Protein AF-A0A523E7K3-F1 (afdb_monomer)

Radius of gyration: 30.85 Å; Cα contacts (8 Å, |Δi|>4): 138; chains: 1; bounding box: 48×28×110 Å

pLDDT: mean 70.81, std 14.45, range [44.44, 91.38]

Solvent-accessible surface area (backbone atoms only — not comparable to full-atom values): 8314 Å² total; per-residue (Å²): 140,82,81,81,84,80,75,75,78,77,81,76,76,78,75,69,51,68,68,57,54,49,52,50,51,51,50,51,53,51,52,52,51,52,52,51,50,51,50,51,52,50,50,47,49,50,52,48,51,53,49,47,52,51,56,52,47,57,52,52,53,59,45,53,76,63,45,42,37,56,66,56,52,49,65,75,24,52,90,66,23,42,80,75,48,74,37,90,45,72,69,47,44,54,52,50,38,77,72,60,30,80,92,46,42,68,65,51,50,57,49,44,76,75,21,78,36,38,37,31,27,44,40,89,62,29,41,36,41,38,26,17,41,98,83,38,31,48,74,52,73,50,74,39,73,115

Sequence (146 aa):
MAHPDFRLPAFEKRESTPTKRVAIALGVAAAVAIAGLGTALYLGKLGYDVRRKKLHDTRLRRILVQTPTVYQVTEGLKEKAPLVAIVESDEDLERVVSTWASEHVEEIIDKAHQWPQLRLYAAGDMIYFIYFDETNTMRDYVYVSS

Nearest PDB structures (foldseek):
  6j9e-assembly1_J  TM=8.341E-01  e=3.089E+00  Xipdecavirus Xp10
  4ygt-assembly1_A  TM=6.612E-01  e=1.547E+00  Bacillus subtilis subsp. subtilis str. 168
  6j9f-assembly1_J  TM=8.191E-01  e=3.503E+00  Xipdecavirus Xp10
  2mc6-assembly1_A  TM=8.198E-01  e=6.167E+00  Xipdecavirus Xp10

Secondary structure (DSSP, 8-state):
-PPP---PPP-------HHHHHHHHHHHHHHHHHHHHHHHHHHHHHHHHHHHHHHHHHHHHHHHTT--BHHHHHHHHTTTS-EEEEE-SHHHHHHHHHHH-TT-HHHHHHHHHH-SEEEEEEETTEEEEEEE-TTSBEEEEEEEE-

Structure (mmCIF, N/CA/C/O backbone):
data_AF-A0A523E7K3-F1
#
_entry.id   AF-A0A523E7K3-F1
#
loop_
_atom_site.group_PDB
_atom_site.id
_atom_site.type_symbol
_atom_site.label_atom_id
_atom_site.label_alt_id
_atom_site.label_comp_id
_atom_site.label_asym_id
_atom_site.label_entity_id
_atom_site.label_seq_id
_atom_site.pdbx_PDB_ins_code
_atom_site.Cartn_x
_atom_site.Cartn_y
_atom_site.Cartn_z
_atom_site.occupancy
_atom_site.B_iso_or_equiv
_atom_site.auth_seq_id
_atom_site.auth_comp_id
_atom_site.auth_asym_id
_atom_site.auth_atom_id
_atom_site.pdbx_PDB_model_num
ATOM 1 N N . MET A 1 1 ? 6.651 -16.556 -92.025 1.00 44.62 1 MET A N 1
ATOM 2 C CA . MET A 1 1 ? 6.552 -17.016 -90.623 1.00 44.62 1 MET A CA 1
ATOM 3 C C . MET A 1 1 ? 7.794 -16.528 -89.898 1.00 44.62 1 MET A C 1
ATOM 5 O O . MET A 1 1 ? 8.867 -17.044 -90.164 1.00 44.62 1 MET A O 1
ATOM 9 N N . ALA A 1 2 ? 7.671 -15.464 -89.104 1.00 47.09 2 ALA A N 1
ATOM 10 C CA . ALA A 1 2 ? 8.772 -14.893 -88.330 1.00 47.09 2 ALA A CA 1
ATOM 11 C C . ALA A 1 2 ? 8.672 -15.409 -86.888 1.00 47.09 2 ALA A C 1
ATOM 13 O O . ALA A 1 2 ? 7.630 -15.244 -86.256 1.00 47.09 2 ALA A O 1
ATOM 14 N N . HIS A 1 3 ? 9.723 -16.066 -86.396 1.00 50.94 3 HIS A N 1
ATOM 15 C CA . HIS A 1 3 ? 9.851 -16.434 -84.987 1.00 50.94 3 HIS A CA 1
ATOM 16 C C . HIS A 1 3 ? 10.281 -15.196 -84.184 1.00 50.94 3 HIS A C 1
ATOM 18 O O . HIS A 1 3 ? 11.256 -14.554 -84.572 1.00 50.94 3 HIS A O 1
ATOM 24 N N . PRO A 1 4 ? 9.594 -14.833 -83.087 1.00 59.94 4 PRO A N 1
ATOM 25 C CA . PRO A 1 4 ? 10.088 -13.803 -82.187 1.00 59.94 4 PRO A CA 1
ATOM 26 C C . PRO A 1 4 ? 11.210 -14.382 -81.314 1.00 59.94 4 PRO A C 1
ATOM 28 O O . PRO A 1 4 ? 10.982 -15.302 -80.526 1.00 59.94 4 PRO A O 1
ATOM 31 N N . ASP A 1 5 ? 12.416 -13.831 -81.455 1.00 60.38 5 ASP A N 1
ATOM 32 C CA . ASP A 1 5 ? 13.550 -14.075 -80.562 1.00 60.38 5 ASP A CA 1
ATOM 33 C C . ASP A 1 5 ? 13.206 -13.590 -79.148 1.00 60.38 5 ASP A C 1
ATOM 35 O O . ASP A 1 5 ? 13.306 -12.406 -78.815 1.00 60.38 5 ASP A O 1
ATOM 39 N N . PHE A 1 6 ? 12.783 -14.519 -78.294 1.00 59.00 6 PHE A N 1
ATOM 40 C CA . PHE A 1 6 ? 12.534 -14.253 -76.883 1.00 59.00 6 PHE A CA 1
ATOM 41 C C . PHE A 1 6 ? 13.868 -14.246 -76.129 1.00 59.00 6 PHE A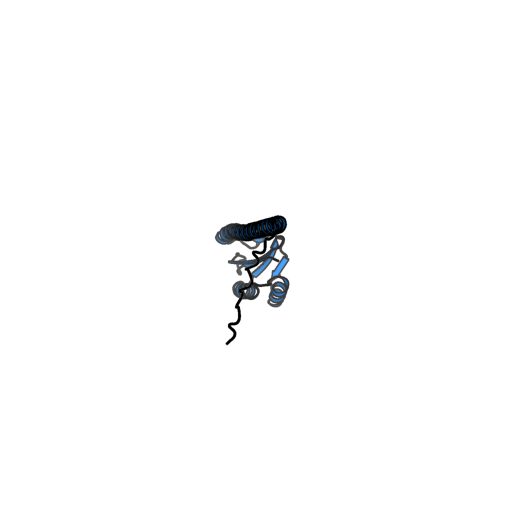 C 1
ATOM 43 O O . PHE A 1 6 ? 14.304 -15.242 -75.551 1.00 59.00 6 PHE A O 1
ATOM 50 N N . ARG A 1 7 ? 14.562 -13.107 -76.172 1.00 59.31 7 ARG A N 1
ATOM 51 C CA . ARG A 1 7 ? 15.798 -12.886 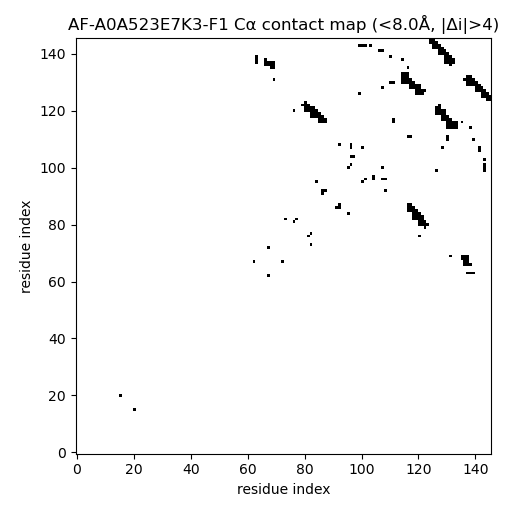-75.419 1.00 59.31 7 ARG A CA 1
ATOM 52 C C . ARG A 1 7 ? 15.433 -12.572 -73.967 1.00 59.31 7 ARG A C 1
ATOM 54 O O . ARG A 1 7 ? 14.989 -11.468 -73.661 1.00 59.31 7 ARG A O 1
ATOM 61 N N . LEU A 1 8 ? 15.590 -13.551 -73.076 1.00 59.59 8 LEU A N 1
ATOM 62 C CA . LEU A 1 8 ? 15.441 -13.329 -71.636 1.00 59.59 8 LEU A CA 1
ATOM 63 C C . LEU A 1 8 ? 16.403 -12.209 -71.194 1.00 59.59 8 LEU A C 1
ATOM 65 O O . LEU A 1 8 ? 17.575 -12.245 -71.585 1.00 59.59 8 LEU A O 1
ATOM 69 N N . PRO A 1 9 ? 15.956 -11.222 -70.395 1.00 55.19 9 PRO A N 1
ATOM 70 C CA . PRO A 1 9 ? 16.873 -10.255 -69.816 1.00 55.19 9 PRO A CA 1
ATOM 71 C C . PRO A 1 9 ? 17.873 -11.013 -68.943 1.00 55.19 9 PRO A C 1
ATOM 73 O O . PRO A 1 9 ? 17.491 -11.818 -68.091 1.00 55.19 9 PRO A O 1
ATOM 76 N N . ALA A 1 10 ? 19.162 -10.781 -69.188 1.00 56.28 10 ALA A N 1
ATOM 77 C CA . ALA A 1 10 ? 20.220 -11.274 -68.325 1.00 56.28 10 ALA A CA 1
ATOM 78 C C . ALA A 1 10 ? 19.897 -10.824 -66.897 1.00 56.28 10 ALA A C 1
ATOM 80 O O . ALA A 1 10 ? 19.704 -9.631 -66.659 1.00 56.28 10 ALA A O 1
ATOM 81 N N . PHE A 1 11 ? 19.786 -11.773 -65.967 1.00 49.72 11 PHE A N 1
ATOM 82 C CA . PHE A 1 11 ? 19.648 -11.456 -64.553 1.00 49.72 11 PHE A CA 1
ATOM 83 C C . PHE A 1 11 ? 20.879 -10.652 -64.146 1.00 49.72 11 PHE A C 1
ATOM 85 O O . PHE A 1 11 ? 21.962 -1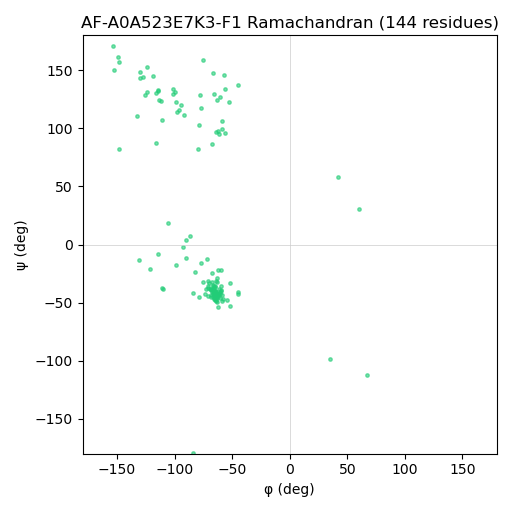1.201 -63.940 1.00 49.72 11 PHE A O 1
ATOM 92 N N . GLU A 1 12 ? 20.709 -9.335 -64.086 1.00 52.41 12 GLU A N 1
ATOM 93 C CA . GLU A 1 12 ? 21.708 -8.400 -63.614 1.00 52.41 12 GLU A CA 1
ATOM 94 C C . GLU A 1 12 ? 21.936 -8.735 -62.143 1.00 52.41 12 GLU A C 1
ATOM 96 O O . GLU A 1 12 ? 21.148 -8.398 -61.253 1.00 52.41 12 GLU A O 1
ATOM 101 N N . LYS A 1 13 ? 22.981 -9.525 -61.897 1.00 52.88 13 LYS A N 1
ATOM 102 C CA . LYS A 1 13 ? 23.437 -9.873 -60.561 1.00 52.88 13 LYS A CA 1
ATOM 103 C C . LYS A 1 13 ? 23.825 -8.548 -59.923 1.00 52.88 13 LYS A C 1
ATOM 105 O O . LYS A 1 13 ? 24.917 -8.058 -60.172 1.00 52.88 13 LYS A O 1
ATOM 110 N N . ARG A 1 14 ? 22.905 -7.930 -59.169 1.00 54.53 14 ARG A N 1
ATOM 111 C CA . ARG A 1 14 ? 23.159 -6.682 -58.440 1.00 54.53 14 ARG A CA 1
ATOM 112 C C . ARG A 1 14 ? 24.354 -6.929 -57.532 1.00 54.53 14 ARG A C 1
ATOM 114 O O . ARG A 1 14 ? 24.216 -7.477 -56.436 1.00 54.53 14 ARG A O 1
ATOM 121 N N . GLU A 1 15 ? 25.533 -6.546 -58.003 1.00 51.97 15 GLU A N 1
ATOM 122 C CA . GLU A 1 15 ? 26.746 -6.488 -57.214 1.00 51.97 15 GLU A CA 1
ATOM 123 C C . GLU A 1 15 ? 26.531 -5.379 -56.194 1.00 51.97 15 GLU A C 1
ATOM 125 O O . GLU A 1 15 ? 26.805 -4.202 -56.407 1.00 51.97 15 GLU A O 1
ATOM 130 N N . SER A 1 16 ? 25.914 -5.744 -55.074 1.00 54.59 16 SER A N 1
ATOM 131 C CA . SER A 1 16 ? 25.848 -4.880 -53.911 1.00 54.59 16 SER A CA 1
ATOM 132 C C . SER A 1 16 ? 27.292 -4.599 -53.511 1.00 54.59 16 SER A C 1
ATOM 134 O O . SER A 1 16 ? 27.979 -5.496 -53.013 1.00 54.59 16 SER A O 1
ATOM 136 N N . THR A 1 17 ? 27.738 -3.377 -53.785 1.00 56.75 17 THR A N 1
ATOM 137 C CA . THR A 1 17 ? 29.068 -2.866 -53.467 1.00 56.75 17 THR A CA 1
ATOM 138 C C . THR A 1 17 ? 29.441 -3.263 -52.035 1.00 56.75 17 THR A C 1
ATOM 140 O O . THR A 1 17 ? 28.578 -3.182 -51.152 1.00 56.75 17 THR A O 1
ATOM 143 N N . PRO A 1 18 ? 30.684 -3.711 -51.771 1.00 60.66 18 PRO A N 1
ATOM 144 C CA . PRO A 1 18 ? 31.088 -4.263 -50.474 1.00 60.66 18 PRO A CA 1
ATOM 145 C C . PRO A 1 18 ? 30.731 -3.333 -49.305 1.00 60.66 18 PRO A C 1
ATOM 147 O O . PRO A 1 18 ? 30.275 -3.797 -48.265 1.00 60.66 18 PRO A O 1
ATOM 150 N N . THR A 1 19 ? 30.778 -2.017 -49.521 1.00 64.69 19 THR A N 1
ATOM 151 C CA . THR A 1 19 ? 30.361 -0.979 -48.570 1.00 64.69 19 THR A CA 1
ATOM 152 C C . THR A 1 19 ? 28.888 -1.074 -48.153 1.00 64.69 19 THR A C 1
ATOM 154 O O . THR A 1 19 ? 28.577 -0.898 -46.980 1.00 64.69 19 THR A O 1
ATOM 157 N N . LYS A 1 20 ? 27.969 -1.408 -49.073 1.00 60.78 20 LYS A N 1
ATOM 158 C CA . LYS A 1 20 ? 26.539 -1.600 -48.762 1.00 60.78 20 LYS A CA 1
ATOM 159 C C . LYS A 1 20 ? 26.317 -2.857 -47.924 1.00 60.78 20 LYS A C 1
ATOM 161 O O . LYS A 1 20 ? 25.507 -2.837 -47.006 1.00 60.78 20 LYS A O 1
ATOM 166 N N . ARG A 1 21 ? 27.058 -3.936 -48.202 1.00 65.06 21 ARG A N 1
ATOM 167 C CA . ARG A 1 21 ? 26.999 -5.173 -47.403 1.00 65.06 21 ARG A CA 1
ATOM 168 C C . ARG A 1 21 ? 27.552 -4.965 -45.996 1.00 65.06 21 ARG A C 1
ATOM 170 O O . ARG A 1 21 ? 26.945 -5.434 -45.042 1.00 65.06 21 ARG A O 1
ATOM 177 N N . VAL A 1 22 ? 28.649 -4.220 -45.869 1.00 68.38 22 VAL A N 1
ATOM 178 C CA . VAL A 1 22 ? 29.231 -3.845 -44.572 1.00 68.38 22 VAL A CA 1
ATOM 179 C C . VAL A 1 22 ? 2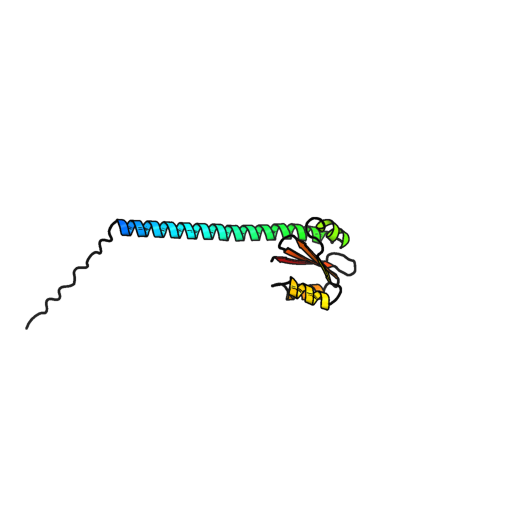8.285 -2.932 -43.790 1.00 68.38 22 VAL A C 1
ATOM 181 O O . VAL A 1 22 ? 28.070 -3.164 -42.606 1.00 68.38 22 VAL A O 1
ATOM 184 N N . ALA A 1 23 ? 27.647 -1.955 -44.442 1.00 66.19 23 ALA A N 1
ATOM 185 C CA . ALA A 1 23 ? 26.663 -1.086 -43.796 1.00 66.19 23 ALA A CA 1
ATOM 186 C C . ALA A 1 23 ? 25.429 -1.860 -43.300 1.00 66.19 23 ALA A C 1
ATOM 188 O O . ALA A 1 23 ? 24.967 -1.627 -42.186 1.00 66.19 23 ALA A O 1
ATOM 189 N N . ILE A 1 24 ? 24.929 -2.820 -44.086 1.00 69.56 24 ILE A N 1
ATOM 190 C CA . ILE A 1 24 ? 23.827 -3.701 -43.669 1.00 69.56 24 ILE A CA 1
ATOM 191 C C . ILE A 1 24 ? 24.267 -4.591 -42.500 1.00 69.56 24 ILE A C 1
ATOM 193 O O . ILE A 1 24 ? 23.541 -4.699 -41.518 1.00 69.56 24 ILE A O 1
ATOM 197 N N . ALA A 1 25 ? 25.461 -5.187 -42.562 1.00 66.94 25 ALA A N 1
ATOM 198 C CA . ALA A 1 25 ? 25.979 -6.034 -41.489 1.00 66.94 25 ALA A CA 1
ATOM 199 C C . ALA A 1 25 ? 26.160 -5.261 -40.170 1.00 66.94 25 ALA A C 1
ATOM 201 O O . ALA A 1 25 ? 25.758 -5.748 -39.116 1.00 66.94 25 ALA A O 1
ATOM 202 N N . LEU A 1 26 ? 26.695 -4.037 -40.226 1.00 65.00 26 LEU A N 1
ATOM 203 C CA . LEU A 1 26 ? 26.823 -3.153 -39.063 1.00 65.00 26 LEU A CA 1
ATOM 204 C C . LEU A 1 26 ? 25.458 -2.710 -38.524 1.00 65.00 26 LEU A C 1
ATOM 206 O O . LEU A 1 26 ? 25.259 -2.699 -37.312 1.00 65.00 26 LEU A O 1
ATOM 210 N N . GLY A 1 27 ? 24.504 -2.399 -39.407 1.00 64.00 27 GLY A N 1
ATOM 211 C CA . GLY A 1 27 ? 23.139 -2.048 -39.014 1.00 64.00 27 GLY A CA 1
ATOM 212 C C . GLY A 1 27 ? 22.420 -3.195 -38.299 1.00 64.00 27 GLY A C 1
ATOM 213 O O . GLY A 1 27 ? 21.809 -2.985 -37.254 1.00 64.00 27 GLY A O 1
ATOM 214 N N . VAL A 1 28 ? 22.548 -4.422 -38.812 1.00 69.06 28 VAL A N 1
ATOM 215 C CA . VAL A 1 28 ? 21.982 -5.624 -38.180 1.00 69.06 28 VAL A CA 1
ATOM 216 C C . VAL A 1 28 ? 22.662 -5.907 -36.840 1.00 69.06 28 VAL A C 1
ATOM 218 O O . VAL A 1 28 ? 21.972 -6.163 -35.856 1.00 69.06 28 VAL A O 1
ATOM 221 N N . ALA A 1 29 ? 23.991 -5.803 -36.761 1.00 62.69 29 ALA A N 1
ATOM 222 C CA . ALA A 1 29 ? 24.722 -5.996 -35.509 1.00 62.69 29 ALA A CA 1
ATOM 223 C C . ALA A 1 29 ? 24.303 -4.980 -34.430 1.00 62.69 29 ALA A C 1
ATOM 225 O O . ALA A 1 29 ? 24.067 -5.362 -33.284 1.00 62.69 29 ALA A O 1
ATOM 226 N N . ALA A 1 30 ? 24.138 -3.707 -34.801 1.00 54.31 30 ALA A N 1
ATOM 227 C CA . ALA A 1 30 ? 23.655 -2.670 -33.893 1.00 54.31 30 ALA A CA 1
ATOM 228 C C . ALA A 1 30 ? 22.212 -2.936 -33.430 1.00 54.31 30 ALA A C 1
ATOM 230 O O . ALA A 1 30 ? 21.922 -2.827 -32.240 1.00 54.31 30 ALA A O 1
ATOM 231 N N . ALA A 1 31 ? 21.321 -3.348 -34.336 1.00 60.16 31 ALA A N 1
ATOM 232 C CA . ALA A 1 31 ? 19.937 -3.676 -33.996 1.00 60.16 31 ALA A CA 1
ATOM 233 C C . ALA A 1 31 ? 19.842 -4.862 -33.020 1.00 60.16 31 ALA A C 1
ATOM 235 O O . ALA A 1 31 ? 19.095 -4.800 -32.044 1.00 60.16 31 ALA A O 1
ATOM 236 N N . VAL A 1 32 ? 20.638 -5.915 -33.236 1.00 68.25 32 VAL A N 1
ATOM 237 C CA . VAL A 1 32 ? 20.700 -7.081 -32.339 1.00 68.25 32 VAL A CA 1
ATOM 238 C C . VAL A 1 32 ? 21.266 -6.696 -30.971 1.00 68.25 32 VAL A C 1
ATOM 240 O O . VAL A 1 32 ? 20.735 -7.133 -29.952 1.00 68.25 32 VAL A O 1
ATOM 243 N N . ALA A 1 33 ? 22.293 -5.843 -30.923 1.00 60.72 33 ALA A N 1
ATOM 244 C CA . ALA A 1 33 ? 22.859 -5.361 -29.664 1.00 60.72 33 ALA A CA 1
ATOM 245 C C . ALA A 1 33 ? 21.852 -4.522 -28.859 1.00 60.72 33 ALA A C 1
ATOM 247 O O . ALA A 1 33 ? 21.700 -4.733 -27.656 1.00 60.72 33 ALA A O 1
ATOM 248 N N . ILE A 1 34 ? 21.122 -3.616 -29.518 1.00 54.16 34 ILE A N 1
ATOM 249 C CA . ILE A 1 34 ? 20.091 -2.784 -28.880 1.00 54.16 34 ILE A CA 1
ATOM 250 C C . ILE A 1 34 ? 18.929 -3.652 -28.379 1.00 54.16 34 ILE A C 1
ATOM 252 O O . ILE A 1 34 ? 18.494 -3.490 -27.239 1.00 54.16 34 ILE A O 1
ATOM 256 N N . ALA A 1 35 ? 18.458 -4.607 -29.186 1.00 59.12 35 ALA A N 1
ATOM 257 C CA . ALA A 1 35 ? 17.389 -5.523 -28.793 1.00 59.12 35 ALA A CA 1
ATOM 258 C C . ALA A 1 35 ? 17.809 -6.439 -27.631 1.00 59.12 35 ALA A C 1
ATOM 260 O O . ALA A 1 35 ? 17.046 -6.634 -26.683 1.00 59.12 35 ALA A O 1
ATOM 261 N N . GLY A 1 36 ? 19.038 -6.961 -27.664 1.00 58.53 36 GLY A N 1
ATOM 262 C CA . GLY A 1 36 ? 19.607 -7.766 -26.585 1.00 58.53 36 GLY A CA 1
ATOM 263 C C . GLY A 1 36 ? 19.740 -6.977 -25.283 1.00 58.53 36 GLY A C 1
ATOM 264 O O . GLY A 1 36 ? 19.321 -7.456 -24.230 1.00 58.53 36 GLY A O 1
ATOM 265 N N . LEU A 1 37 ? 20.239 -5.738 -25.354 1.00 52.12 37 LEU A N 1
ATOM 266 C CA . LEU A 1 37 ? 20.348 -4.851 -24.197 1.00 52.12 37 LEU A CA 1
ATOM 267 C C . LEU A 1 37 ? 18.967 -4.484 -23.635 1.00 52.12 37 LEU A C 1
ATOM 269 O O . LEU A 1 37 ? 18.763 -4.570 -22.428 1.00 52.12 37 LEU A O 1
ATOM 273 N N . GLY A 1 38 ? 18.000 -4.148 -24.492 1.00 53.69 38 GLY A N 1
ATOM 274 C CA . GLY A 1 38 ? 16.621 -3.870 -24.081 1.00 53.69 38 GLY A CA 1
ATOM 275 C C . GLY A 1 38 ? 15.962 -5.069 -23.397 1.00 53.69 38 GLY A C 1
ATOM 276 O O . GLY A 1 38 ? 15.322 -4.914 -22.361 1.00 53.69 38 GLY A O 1
ATOM 277 N N . THR A 1 39 ? 16.196 -6.277 -23.912 1.00 56.00 39 THR A N 1
ATOM 278 C CA . THR A 1 39 ? 15.695 -7.522 -23.312 1.00 56.00 39 THR A CA 1
ATOM 279 C C . THR A 1 39 ? 16.356 -7.796 -21.961 1.00 56.00 39 THR A C 1
ATOM 281 O O . THR A 1 39 ? 15.668 -8.144 -21.005 1.00 56.00 39 THR A O 1
ATOM 284 N N . ALA A 1 40 ? 17.670 -7.587 -21.841 1.00 61.72 40 ALA A N 1
ATOM 285 C CA . ALA A 1 40 ? 18.395 -7.736 -20.581 1.00 61.72 40 ALA A CA 1
ATOM 286 C C . ALA A 1 40 ? 17.939 -6.714 -19.525 1.00 61.72 40 ALA A C 1
ATOM 288 O O . ALA A 1 40 ? 17.768 -7.072 -18.362 1.00 61.72 40 ALA A O 1
ATOM 289 N N . LEU A 1 41 ? 17.683 -5.464 -19.924 1.00 55.12 41 LEU A N 1
ATOM 290 C CA . LEU A 1 41 ? 17.142 -4.426 -19.044 1.00 55.12 41 LEU A CA 1
ATOM 291 C C . LEU A 1 41 ? 15.693 -4.722 -18.635 1.00 55.12 41 LEU A C 1
ATOM 293 O O . LEU A 1 41 ? 15.342 -4.544 -17.471 1.00 55.12 41 LEU A O 1
ATOM 297 N N . TYR A 1 42 ? 14.867 -5.230 -1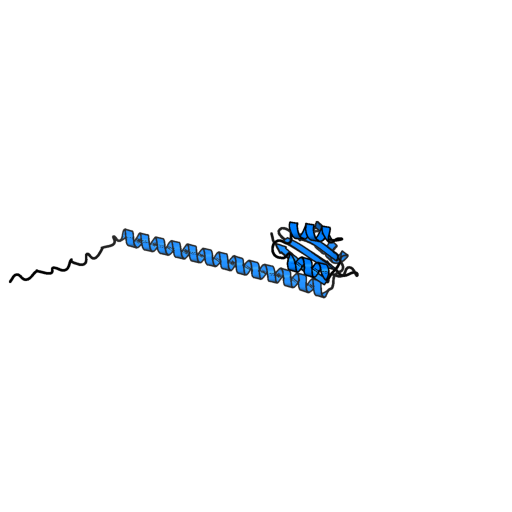9.551 1.00 57.72 42 TYR A N 1
ATOM 298 C CA . TYR A 1 42 ? 13.489 -5.632 -19.266 1.00 57.72 42 TYR A CA 1
ATOM 299 C C . TYR A 1 42 ? 13.424 -6.838 -18.319 1.00 57.72 42 TYR A C 1
ATOM 301 O O . TYR A 1 42 ? 12.700 -6.804 -17.325 1.00 57.72 42 TYR A O 1
ATOM 309 N N . LEU A 1 43 ? 14.238 -7.871 -18.561 1.00 63.47 43 LEU A N 1
ATOM 310 C CA . LEU A 1 43 ? 14.387 -9.025 -17.667 1.00 63.47 43 LEU A CA 1
ATOM 311 C C . LEU A 1 43 ? 14.997 -8.626 -16.319 1.00 63.47 43 LEU A C 1
ATOM 313 O O . LEU A 1 43 ? 14.599 -9.161 -15.287 1.00 63.47 43 LEU A O 1
ATOM 317 N N . GLY A 1 44 ? 15.925 -7.667 -16.312 1.00 54.75 44 GLY A N 1
ATOM 318 C CA . GLY A 1 44 ? 16.484 -7.072 -15.102 1.00 54.75 44 GLY A CA 1
ATOM 319 C C . GLY A 1 44 ? 15.423 -6.342 -14.281 1.00 54.75 44 GLY A C 1
ATOM 320 O O . GLY A 1 44 ? 15.345 -6.565 -13.077 1.00 54.75 44 GLY A O 1
ATOM 321 N N . LYS A 1 45 ? 14.559 -5.548 -14.927 1.00 54.12 45 LYS A N 1
ATOM 322 C CA . LYS A 1 45 ? 13.417 -4.877 -14.291 1.00 54.12 45 LYS A CA 1
ATOM 323 C C . LYS A 1 45 ? 12.416 -5.889 -13.732 1.00 54.12 45 LYS A C 1
ATOM 325 O O . LYS A 1 45 ? 12.096 -5.820 -12.555 1.00 54.12 45 LYS A O 1
ATOM 330 N N . LEU A 1 46 ? 12.011 -6.885 -14.522 1.00 44.44 46 LEU A N 1
ATOM 331 C CA . LEU A 1 46 ? 11.134 -7.975 -14.074 1.00 44.44 46 LEU A CA 1
ATOM 332 C C . LEU A 1 46 ? 11.730 -8.754 -12.896 1.00 44.44 46 LEU A C 1
ATOM 334 O O . LEU A 1 46 ? 11.048 -9.002 -11.908 1.00 44.44 46 LEU A O 1
ATOM 338 N N . GLY A 1 47 ? 13.008 -9.129 -12.969 1.00 50.69 47 GLY A N 1
ATOM 339 C CA . GLY A 1 47 ? 13.697 -9.842 -11.894 1.00 50.69 47 GLY A CA 1
ATOM 340 C C . GLY A 1 47 ? 13.852 -8.991 -10.635 1.00 50.69 47 GLY A C 1
ATOM 341 O O . GLY A 1 47 ? 13.722 -9.498 -9.520 1.00 50.69 47 GLY A O 1
ATOM 342 N N . TYR A 1 48 ? 14.080 -7.692 -10.807 1.00 51.72 48 TYR A N 1
ATOM 343 C CA . TYR A 1 48 ? 14.149 -6.733 -9.720 1.00 51.72 48 TYR A CA 1
ATOM 344 C C . TYR A 1 48 ? 12.775 -6.527 -9.068 1.00 51.72 48 TYR A C 1
ATOM 346 O O . TYR A 1 48 ? 12.696 -6.649 -7.850 1.00 51.72 48 TYR A O 1
ATOM 354 N N . ASP A 1 49 ? 11.696 -6.374 -9.838 1.00 52.47 49 ASP A N 1
ATOM 355 C CA . ASP A 1 49 ? 10.316 -6.253 -9.343 1.00 52.47 49 ASP A CA 1
ATOM 356 C C . ASP A 1 49 ? 9.831 -7.545 -8.667 1.00 52.47 49 ASP A C 1
ATOM 358 O O . ASP A 1 49 ? 9.232 -7.499 -7.593 1.00 52.47 49 ASP A O 1
ATOM 362 N N . VAL A 1 50 ? 10.165 -8.720 -9.215 1.00 54.56 50 VAL A N 1
ATOM 363 C CA . VAL A 1 50 ? 9.867 -10.024 -8.596 1.00 54.56 50 VAL A CA 1
ATOM 364 C C . VAL A 1 50 ? 10.630 -10.197 -7.282 1.00 54.56 50 VAL A C 1
ATOM 366 O O . VAL A 1 50 ? 10.076 -10.702 -6.302 1.00 54.56 50 VAL A O 1
ATOM 369 N N . ARG A 1 51 ? 11.899 -9.772 -7.217 1.00 49.88 51 ARG A N 1
ATOM 370 C CA . ARG A 1 51 ? 12.699 -9.839 -5.986 1.00 49.88 51 ARG A CA 1
ATOM 371 C C . ARG A 1 51 ? 12.223 -8.822 -4.949 1.00 49.88 51 ARG A C 1
ATOM 373 O O . ARG A 1 51 ? 12.184 -9.165 -3.768 1.00 49.88 51 ARG A O 1
ATOM 380 N N . ARG A 1 52 ? 11.822 -7.619 -5.378 1.00 51.66 52 ARG A N 1
ATOM 381 C CA . ARG A 1 52 ? 11.226 -6.576 -4.530 1.00 51.66 52 ARG A CA 1
ATOM 382 C C . ARG A 1 52 ? 9.911 -7.087 -3.935 1.00 51.66 52 ARG A C 1
ATOM 384 O O . ARG A 1 52 ? 9.813 -7.167 -2.713 1.00 51.66 52 ARG A O 1
ATOM 391 N N . LYS A 1 53 ? 8.977 -7.575 -4.765 1.00 51.88 53 LYS A N 1
ATOM 392 C CA . LYS A 1 53 ? 7.713 -8.183 -4.312 1.00 51.88 53 LYS A CA 1
ATOM 393 C C . LYS A 1 53 ? 7.954 -9.316 -3.311 1.00 51.88 53 LYS A C 1
ATOM 395 O O . LYS A 1 53 ? 7.388 -9.282 -2.227 1.00 51.88 53 LYS A O 1
ATOM 400 N N . LYS A 1 54 ? 8.877 -10.251 -3.586 1.00 52.69 54 LYS A N 1
ATOM 401 C CA . LYS A 1 54 ? 9.193 -11.362 -2.660 1.00 52.69 54 LYS A CA 1
ATOM 402 C C . LYS A 1 54 ? 9.822 -10.917 -1.333 1.00 52.69 54 LYS A C 1
ATOM 404 O O . LYS A 1 54 ? 9.543 -11.528 -0.300 1.00 52.69 54 LYS A O 1
ATOM 409 N N . LEU A 1 55 ? 10.678 -9.893 -1.333 1.00 52.59 55 LEU A N 1
ATOM 410 C CA . LEU A 1 55 ? 11.313 -9.377 -0.112 1.00 52.59 55 LEU A CA 1
ATOM 411 C C . LEU A 1 55 ? 10.324 -8.606 0.774 1.00 52.59 55 LEU A C 1
ATOM 413 O O . LEU A 1 55 ? 10.376 -8.759 1.996 1.00 52.59 55 LEU A O 1
ATOM 417 N N . HIS A 1 56 ? 9.409 -7.839 0.175 1.00 52.41 56 HIS A N 1
ATOM 418 C CA . HIS A 1 56 ? 8.349 -7.146 0.907 1.00 52.41 56 HIS A CA 1
ATOM 419 C C . HIS A 1 56 ? 7.297 -8.125 1.441 1.00 52.41 56 HIS A C 1
ATOM 421 O O . HIS A 1 56 ? 7.006 -8.082 2.637 1.00 52.41 56 HIS A O 1
ATOM 427 N N . ASP A 1 57 ? 6.852 -9.091 0.630 1.00 51.25 57 ASP A N 1
ATOM 428 C CA . ASP A 1 57 ? 5.909 -10.125 1.072 1.00 51.25 57 ASP A CA 1
ATOM 429 C C . ASP A 1 57 ? 6.474 -10.956 2.219 1.00 51.25 57 ASP A C 1
ATOM 431 O O . ASP A 1 57 ? 5.809 -11.152 3.225 1.00 51.25 57 ASP A O 1
ATOM 435 N N . THR A 1 58 ? 7.726 -11.417 2.141 1.00 54.75 58 THR A N 1
ATOM 436 C CA . THR A 1 58 ? 8.282 -12.272 3.207 1.00 54.75 58 THR A CA 1
ATOM 437 C C . THR A 1 58 ? 8.388 -11.525 4.542 1.00 54.75 58 THR A C 1
ATOM 439 O O . THR A 1 58 ? 8.252 -12.133 5.606 1.00 54.75 58 THR A O 1
ATOM 442 N N . ARG A 1 59 ? 8.612 -10.204 4.511 1.00 56.53 59 ARG A N 1
ATOM 443 C CA . ARG A 1 59 ? 8.704 -9.372 5.716 1.00 56.53 59 ARG A CA 1
ATOM 444 C C . ARG A 1 59 ? 7.321 -9.048 6.288 1.00 56.53 59 ARG A C 1
ATOM 446 O O . ARG A 1 59 ? 7.138 -9.219 7.489 1.00 56.53 59 ARG A O 1
ATOM 453 N N . LEU A 1 60 ? 6.355 -8.667 5.451 1.00 53.59 60 LEU A N 1
ATOM 454 C CA . LEU A 1 60 ? 4.970 -8.404 5.862 1.00 53.59 60 LEU A CA 1
ATOM 455 C C . LEU A 1 60 ? 4.248 -9.674 6.320 1.00 53.59 60 LEU A C 1
ATOM 457 O O . LEU A 1 60 ? 3.581 -9.650 7.347 1.00 53.59 60 LEU A O 1
ATOM 461 N N . ARG A 1 61 ? 4.475 -10.818 5.666 1.00 52.47 61 ARG A N 1
ATOM 462 C CA . ARG A 1 61 ? 3.911 -12.114 6.079 1.00 52.47 61 ARG A CA 1
ATOM 463 C C . ARG A 1 61 ? 4.480 -12.597 7.413 1.00 52.47 61 ARG A C 1
ATOM 465 O O . ARG A 1 61 ? 3.753 -13.177 8.208 1.00 52.47 61 ARG A O 1
ATOM 472 N N . ARG A 1 62 ? 5.763 -12.332 7.697 1.00 53.94 62 ARG A N 1
ATOM 473 C CA . ARG A 1 62 ? 6.376 -12.642 9.004 1.00 53.94 62 ARG A CA 1
ATOM 474 C C . ARG A 1 62 ? 5.859 -11.722 10.117 1.00 53.94 62 ARG A C 1
ATOM 476 O O . ARG A 1 62 ? 5.757 -12.170 11.253 1.00 53.94 62 ARG A O 1
ATOM 483 N N . ILE A 1 63 ? 5.516 -10.477 9.784 1.00 51.03 63 ILE A N 1
ATOM 484 C CA . ILE A 1 63 ? 4.883 -9.518 10.700 1.00 51.03 63 ILE A CA 1
ATOM 485 C C . ILE A 1 63 ? 3.412 -9.897 10.947 1.00 51.03 63 ILE A C 1
ATOM 487 O O . ILE A 1 63 ? 2.999 -9.945 12.095 1.00 51.03 63 ILE A O 1
ATOM 491 N N . LEU A 1 64 ? 2.649 -10.287 9.922 1.00 51.28 64 LEU A N 1
ATOM 492 C CA . LEU A 1 64 ? 1.257 -10.749 10.056 1.00 51.28 64 LEU A CA 1
ATOM 493 C C . LEU A 1 64 ? 1.097 -11.982 10.952 1.00 51.28 64 LEU A C 1
ATOM 495 O O . LEU A 1 64 ? 0.130 -12.068 11.699 1.00 51.28 64 LEU A O 1
ATOM 499 N N . VAL A 1 65 ? 2.059 -12.912 10.934 1.00 49.78 65 VAL A N 1
ATOM 500 C CA . VAL A 1 65 ? 2.062 -14.079 11.841 1.00 49.78 65 VAL A CA 1
ATOM 501 C C . VAL A 1 65 ? 2.149 -13.663 13.319 1.00 49.78 65 VAL A C 1
ATOM 503 O O . VAL A 1 65 ? 1.738 -14.425 14.188 1.00 49.78 65 VAL A O 1
ATOM 506 N N . GLN A 1 66 ? 2.650 -12.460 13.616 1.00 52.31 66 GLN A N 1
ATOM 507 C CA . GLN A 1 66 ? 2.743 -11.921 14.977 1.00 52.31 66 GLN A CA 1
ATOM 508 C C . GLN A 1 66 ? 1.528 -11.079 15.385 1.00 52.31 66 GLN A C 1
ATOM 510 O O . GLN A 1 66 ? 1.507 -10.606 16.519 1.00 52.31 66 GLN A O 1
ATOM 515 N N . THR A 1 67 ? 0.546 -10.886 14.489 1.00 58.25 67 THR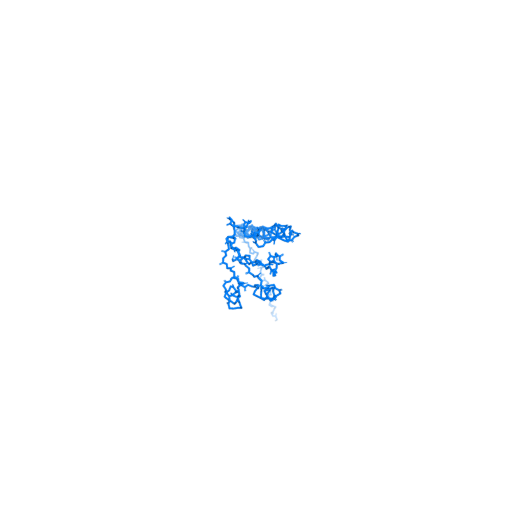 A N 1
ATOM 516 C CA . THR A 1 67 ? -0.680 -10.099 14.730 1.00 58.25 67 THR A CA 1
ATOM 517 C C . THR A 1 67 ? -0.392 -8.799 15.493 1.00 58.25 67 THR A C 1
ATOM 519 O O . THR A 1 67 ? -0.861 -8.625 16.620 1.00 58.25 67 THR A O 1
ATOM 522 N N . PRO A 1 68 ? 0.467 -7.917 14.952 1.00 70.44 68 PRO A N 1
ATOM 523 C CA . PRO A 1 68 ? 0.942 -6.760 15.684 1.00 70.44 68 PRO A CA 1
ATOM 524 C C . PRO A 1 68 ? -0.203 -5.791 15.943 1.00 70.44 68 PRO A C 1
ATOM 526 O O . PRO A 1 68 ? -1.119 -5.631 15.128 1.00 70.44 68 PRO A O 1
ATOM 529 N N . THR A 1 69 ? -0.122 -5.106 17.075 1.00 77.06 69 THR A N 1
ATOM 530 C CA . THR A 1 69 ? -1.091 -4.065 17.400 1.00 77.06 69 THR A CA 1
ATOM 531 C C . THR A 1 69 ? -0.825 -2.808 16.577 1.00 77.06 69 THR A C 1
ATOM 533 O O . THR A 1 69 ? 0.300 -2.551 16.137 1.00 77.06 69 THR A O 1
ATOM 536 N N . VAL A 1 70 ? -1.844 -1.964 16.429 1.00 77.56 70 VAL A N 1
ATOM 537 C CA . VAL A 1 70 ? -1.741 -0.620 15.838 1.00 77.56 70 VAL A CA 1
ATOM 538 C C . VAL A 1 70 ? -0.528 0.155 16.364 1.00 77.56 70 VAL A C 1
ATOM 540 O O . VAL A 1 70 ? 0.175 0.808 15.591 1.00 77.56 70 VAL A O 1
ATOM 543 N N . TYR A 1 71 ? -0.266 0.084 17.673 1.00 73.19 71 TYR A N 1
ATOM 544 C CA . TYR A 1 71 ? 0.862 0.770 18.304 1.00 73.19 71 TYR A CA 1
ATOM 545 C C . TYR A 1 71 ? 2.207 0.244 17.791 1.00 73.19 71 TYR A C 1
ATOM 547 O O . TYR A 1 71 ? 3.070 1.028 17.403 1.00 73.19 71 TYR A O 1
ATOM 555 N N . GLN A 1 72 ? 2.363 -1.080 17.714 1.00 70.44 72 GLN A N 1
ATOM 556 C CA . GLN A 1 72 ? 3.583 -1.715 17.211 1.00 70.44 72 GLN A CA 1
ATOM 557 C C . GLN A 1 72 ? 3.820 -1.409 15.730 1.00 70.44 72 GLN A C 1
ATOM 559 O O . GLN A 1 72 ? 4.955 -1.143 15.335 1.00 70.44 72 GLN A O 1
ATOM 564 N N . VAL A 1 73 ? 2.759 -1.406 14.917 1.00 75.88 73 VAL A N 1
ATOM 565 C CA . VAL A 1 73 ? 2.839 -1.040 13.496 1.00 75.88 73 VAL A CA 1
ATOM 566 C C . VAL A 1 73 ? 3.233 0.428 13.343 1.00 75.88 73 VAL A C 1
ATOM 568 O O . VAL A 1 73 ? 4.154 0.741 12.595 1.00 75.88 73 VAL A O 1
ATOM 571 N N . THR A 1 74 ? 2.591 1.324 14.094 1.00 74.69 74 THR A N 1
ATOM 572 C CA . THR A 1 74 ? 2.852 2.766 14.007 1.00 74.69 74 THR A CA 1
ATOM 573 C C . THR A 1 74 ? 4.276 3.106 14.442 1.00 74.69 74 THR A C 1
ATOM 575 O O . THR A 1 74 ? 4.978 3.801 13.714 1.00 74.69 74 THR A O 1
ATOM 578 N N . GLU A 1 75 ? 4.744 2.581 15.576 1.00 72.00 75 GLU A N 1
ATOM 579 C CA . GLU A 1 75 ? 6.112 2.833 16.045 1.00 72.00 75 GLU A CA 1
ATOM 580 C C . GLU A 1 75 ? 7.163 2.162 15.150 1.00 72.00 75 GLU A C 1
ATOM 582 O O . GLU A 1 75 ? 8.185 2.772 14.842 1.00 72.00 75 GLU A O 1
ATOM 587 N N . GLY A 1 76 ? 6.899 0.951 14.646 1.00 72.62 76 GLY A N 1
ATOM 588 C CA . GLY A 1 76 ? 7.810 0.255 13.732 1.00 72.62 76 GLY A CA 1
ATOM 589 C C . GLY A 1 76 ? 7.943 0.915 12.354 1.00 72.62 76 GLY A C 1
ATOM 590 O O . GLY A 1 76 ? 8.963 0.739 11.680 1.00 72.62 76 GLY A O 1
ATOM 591 N N . LEU A 1 77 ? 6.928 1.673 11.931 1.00 75.56 77 LEU A N 1
ATOM 592 C CA . LEU A 1 77 ? 6.899 2.374 10.649 1.00 75.56 77 LEU A CA 1
ATOM 593 C C . LEU A 1 77 ? 7.281 3.852 10.747 1.00 75.56 77 LEU A C 1
ATOM 595 O O . LEU A 1 77 ? 7.692 4.419 9.743 1.00 75.56 77 LEU A O 1
ATOM 599 N N . LYS A 1 78 ? 7.245 4.460 11.932 1.00 75.12 78 LYS A N 1
ATOM 600 C CA . LYS A 1 78 ? 7.449 5.900 12.169 1.00 75.12 78 LYS A CA 1
ATOM 601 C C . LYS A 1 78 ? 8.630 6.536 11.428 1.00 75.12 78 LYS A C 1
ATOM 603 O O . LYS A 1 78 ? 8.500 7.640 10.914 1.00 75.12 78 LYS A O 1
ATOM 608 N N . GLU A 1 79 ? 9.768 5.847 11.351 1.00 66.81 79 GLU A N 1
ATOM 609 C CA . GLU A 1 79 ? 10.978 6.368 10.696 1.00 66.81 79 GLU A CA 1
ATOM 610 C C . GLU A 1 79 ? 10.992 6.203 9.169 1.00 66.81 79 GLU A C 1
ATOM 612 O O . GLU A 1 79 ? 11.730 6.904 8.482 1.00 66.81 79 GLU A O 1
ATOM 617 N N . LYS A 1 80 ? 10.235 5.244 8.624 1.00 70.56 80 LYS A N 1
ATOM 618 C CA . LYS A 1 80 ? 10.352 4.810 7.216 1.00 70.56 80 LYS A CA 1
ATOM 619 C C . LYS A 1 80 ? 9.070 4.960 6.412 1.00 70.56 80 LYS A C 1
ATOM 621 O O . LYS A 1 80 ? 9.127 4.965 5.187 1.00 70.56 80 LYS A O 1
ATOM 626 N N . ALA A 1 81 ? 7.941 5.024 7.099 1.00 79.19 81 ALA A N 1
ATOM 627 C CA . ALA A 1 81 ? 6.622 5.143 6.527 1.00 79.19 81 ALA A CA 1
ATOM 628 C C . ALA A 1 81 ? 5.714 5.944 7.479 1.00 79.19 81 ALA A C 1
ATOM 630 O O . ALA A 1 81 ? 5.007 5.340 8.289 1.00 79.19 81 ALA A O 1
ATOM 631 N N . PRO A 1 82 ? 5.764 7.290 7.464 1.00 84.56 82 PRO A N 1
ATOM 632 C CA . PRO A 1 82 ? 4.879 8.110 8.286 1.00 84.56 82 PRO A CA 1
ATOM 633 C C . PRO A 1 82 ? 3.400 7.810 8.018 1.00 84.56 82 PRO A C 1
ATOM 635 O O . PRO A 1 82 ? 3.001 7.522 6.887 1.00 84.56 82 PRO A O 1
ATOM 638 N N . LEU A 1 83 ? 2.590 7.908 9.074 1.00 87.38 83 LEU A N 1
ATOM 639 C CA . LEU A 1 83 ? 1.134 7.845 8.985 1.00 87.38 83 LEU A CA 1
ATOM 640 C C . LEU A 1 83 ? 0.621 9.058 8.201 1.00 87.38 83 LEU A C 1
ATOM 642 O O . LEU A 1 83 ? 0.975 10.194 8.514 1.00 87.38 83 LEU A O 1
ATOM 646 N N . VAL A 1 84 ? -0.224 8.804 7.209 1.00 87.62 84 VAL A N 1
ATOM 647 C CA . VAL A 1 84 ? -0.755 9.819 6.291 1.00 87.62 84 VAL A CA 1
ATOM 648 C C . VAL A 1 84 ? -2.238 10.058 6.521 1.00 87.62 84 VAL A C 1
ATOM 650 O O . VAL A 1 84 ? -2.699 11.192 6.429 1.00 87.62 84 VAL A O 1
ATOM 653 N N . ALA A 1 85 ? -2.990 8.999 6.823 1.00 88.19 85 ALA A N 1
ATOM 654 C CA . ALA A 1 85 ? -4.417 9.095 7.089 1.00 88.19 85 ALA A CA 1
ATOM 655 C C . ALA A 1 85 ? -4.893 7.971 8.012 1.00 88.19 85 ALA A C 1
ATOM 657 O O . ALA A 1 85 ? -4.356 6.860 8.005 1.00 88.19 85 ALA A O 1
ATOM 658 N N . ILE A 1 86 ? -5.929 8.282 8.781 1.00 90.69 86 ILE A N 1
ATOM 659 C CA . ILE A 1 86 ? -6.777 7.322 9.482 1.00 90.69 86 ILE A CA 1
ATOM 660 C C . ILE A 1 86 ? -8.153 7.460 8.836 1.00 90.69 86 ILE A C 1
ATOM 662 O O . ILE A 1 86 ? -8.598 8.582 8.600 1.00 90.69 86 ILE A O 1
ATOM 666 N N . VAL A 1 87 ? -8.775 6.337 8.497 1.00 88.31 87 VAL A N 1
ATOM 6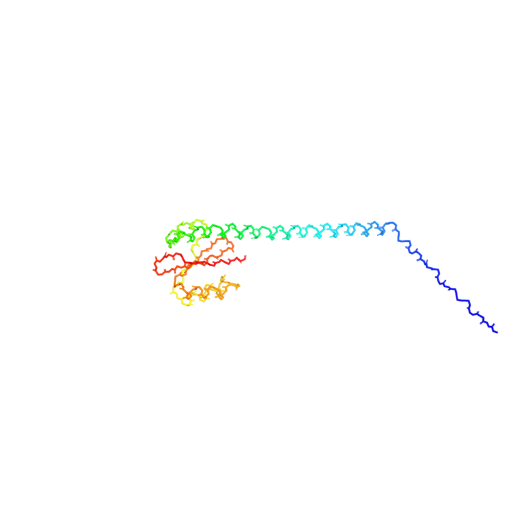67 C CA . VAL A 1 87 ? -10.119 6.304 7.920 1.00 88.31 87 VAL A CA 1
ATOM 668 C C . VAL A 1 87 ? -11.093 6.000 9.044 1.00 88.31 87 VAL A C 1
ATOM 670 O O . VAL A 1 87 ? -11.027 4.924 9.636 1.00 88.31 87 VAL A O 1
ATOM 673 N N . GLU A 1 88 ? -11.953 6.966 9.358 1.00 84.44 88 GLU A N 1
ATOM 674 C CA . GLU A 1 88 ? -12.955 6.853 10.428 1.00 84.44 88 GLU A CA 1
ATOM 675 C C . GLU A 1 88 ? -14.391 6.861 9.880 1.00 84.44 88 GLU A C 1
ATOM 677 O O . GLU A 1 88 ? -15.341 6.624 10.625 1.00 84.44 88 GLU A O 1
ATOM 682 N N . SER A 1 89 ? -14.556 7.123 8.579 1.00 83.88 89 SER A N 1
ATOM 683 C CA . SER A 1 89 ? -15.848 7.257 7.909 1.00 83.88 89 SER A CA 1
ATOM 684 C C . SER A 1 89 ? -15.792 6.805 6.446 1.00 83.88 89 SER A C 1
ATOM 686 O O . SER A 1 89 ? -14.720 6.759 5.838 1.00 83.88 89 SER A O 1
ATOM 688 N N . ASP A 1 90 ? -16.959 6.528 5.862 1.00 83.88 90 ASP A N 1
ATOM 689 C CA . ASP A 1 90 ? -17.083 6.205 4.433 1.00 83.88 90 ASP A CA 1
ATOM 690 C C . ASP A 1 90 ? -16.649 7.382 3.539 1.00 83.88 90 ASP A C 1
ATOM 692 O O . ASP A 1 90 ? -16.060 7.179 2.479 1.00 83.88 90 ASP A O 1
ATOM 696 N N . GLU A 1 91 ? -16.862 8.622 3.992 1.00 85.38 91 GLU A N 1
ATOM 697 C CA . GLU A 1 91 ? -16.405 9.832 3.295 1.00 85.38 91 GLU A CA 1
ATOM 698 C C . GLU A 1 91 ? -14.869 9.920 3.273 1.00 85.38 91 GLU A C 1
ATOM 700 O O . GLU A 1 91 ? -14.261 10.247 2.248 1.00 85.38 91 GLU A O 1
ATOM 705 N N . ASP A 1 92 ? -14.212 9.555 4.380 1.00 87.44 92 ASP A N 1
ATOM 706 C CA . ASP A 1 92 ? -12.756 9.428 4.403 1.00 87.44 92 ASP A CA 1
ATOM 707 C C . ASP A 1 92 ? -12.280 8.331 3.460 1.00 87.44 92 ASP A C 1
ATOM 709 O O . ASP A 1 92 ? -11.305 8.548 2.739 1.00 87.44 92 ASP A O 1
ATOM 713 N N . LEU A 1 93 ? -12.965 7.182 3.442 1.00 87.31 93 LEU A N 1
ATOM 714 C CA . LEU A 1 93 ? -12.624 6.060 2.575 1.00 87.31 93 LEU A CA 1
ATOM 715 C C . LEU A 1 93 ? -12.666 6.477 1.100 1.00 87.31 93 LEU A C 1
ATOM 717 O O . LEU A 1 93 ? -11.696 6.258 0.375 1.00 87.31 93 LEU A O 1
ATOM 721 N N . GLU A 1 94 ? -13.735 7.142 0.664 1.00 86.56 94 GLU A N 1
ATOM 722 C CA . GLU A 1 94 ? -13.871 7.633 -0.711 1.00 86.56 94 GLU A CA 1
ATOM 723 C C . GLU A 1 94 ? -12.747 8.622 -1.073 1.00 86.56 94 GLU A C 1
ATOM 725 O O . GLU A 1 94 ? -12.140 8.547 -2.151 1.00 86.56 94 GLU A O 1
ATOM 730 N N . ARG A 1 95 ? -12.379 9.503 -0.137 1.00 87.44 95 ARG A N 1
ATOM 731 C CA . ARG A 1 95 ? -11.274 10.453 -0.309 1.00 87.44 95 ARG A CA 1
ATOM 732 C C . ARG A 1 95 ? -9.915 9.762 -0.440 1.00 87.44 95 ARG A C 1
ATOM 734 O O . ARG A 1 95 ? -9.150 10.112 -1.339 1.00 87.44 95 ARG A O 1
ATOM 741 N N . VAL A 1 96 ? -9.563 8.801 0.418 1.00 89.19 96 VAL A N 1
ATOM 742 C CA . VAL A 1 96 ? -8.259 8.116 0.288 1.00 89.19 96 VAL A CA 1
ATOM 743 C C . VAL A 1 96 ? -8.202 7.200 -0.924 1.00 89.19 96 VAL A C 1
ATOM 745 O O . VAL A 1 96 ? -7.160 7.128 -1.577 1.00 89.19 96 VAL A O 1
ATOM 748 N N . VAL A 1 97 ? -9.311 6.551 -1.270 1.00 88.81 97 VAL A N 1
ATOM 749 C CA . VAL A 1 97 ? -9.392 5.699 -2.456 1.00 88.81 97 VAL A CA 1
ATOM 750 C C . VAL A 1 97 ? -9.207 6.531 -3.727 1.00 88.81 97 VAL A C 1
ATOM 752 O O . VAL A 1 97 ? -8.343 6.216 -4.544 1.00 88.81 97 VAL A O 1
ATOM 755 N N . SER A 1 98 ? -9.920 7.651 -3.861 1.00 86.06 98 SER A N 1
ATOM 756 C CA . SER A 1 98 ? -9.764 8.552 -5.013 1.00 86.06 98 SER A CA 1
ATOM 757 C C . SER A 1 98 ? -8.370 9.181 -5.114 1.00 86.06 98 SER A C 1
ATOM 759 O O . SER A 1 98 ? -7.904 9.465 -6.217 1.00 86.06 98 SER A O 1
ATOM 761 N N . THR A 1 99 ? -7.679 9.364 -3.985 1.00 86.19 99 THR A N 1
ATOM 762 C CA . THR A 1 99 ? -6.342 9.976 -3.964 1.00 86.19 99 THR A CA 1
ATOM 763 C C . THR A 1 99 ? -5.222 8.966 -4.245 1.00 86.19 99 THR A C 1
ATOM 765 O O . THR A 1 99 ? -4.278 9.300 -4.962 1.00 86.19 99 THR A O 1
ATOM 768 N N . TRP A 1 100 ? -5.283 7.753 -3.679 1.00 84.38 100 TRP A N 1
ATOM 769 C CA . TRP A 1 100 ? -4.130 6.836 -3.637 1.00 84.38 100 TRP A CA 1
ATOM 770 C C . TRP A 1 100 ? -4.400 5.404 -4.101 1.00 84.38 100 TRP A C 1
ATOM 772 O O . TRP A 1 100 ? -3.436 4.673 -4.305 1.00 84.38 100 TRP A O 1
ATOM 782 N N . ALA A 1 101 ? -5.653 4.967 -4.258 1.00 78.19 101 ALA A N 1
ATOM 783 C CA . ALA A 1 101 ? -5.932 3.556 -4.539 1.00 78.19 101 ALA A CA 1
ATOM 784 C C . ALA A 1 101 ? -5.676 3.136 -5.994 1.00 78.19 101 ALA A C 1
ATOM 786 O O . ALA A 1 101 ? -5.595 1.937 -6.236 1.00 78.19 101 ALA A O 1
ATOM 787 N N . SER A 1 102 ? -5.547 4.087 -6.930 1.00 78.69 102 SER A N 1
ATOM 788 C CA . SER A 1 102 ? -5.315 3.878 -8.372 1.00 78.69 102 SER A CA 1
ATOM 789 C C . SER A 1 102 ? -6.012 2.630 -8.950 1.00 78.69 102 SER A C 1
ATOM 791 O O . SER A 1 102 ? -7.200 2.687 -9.246 1.00 78.69 102 SER A O 1
ATOM 793 N N . GLU A 1 103 ? -5.302 1.510 -9.107 1.00 80.81 103 GLU A N 1
ATOM 794 C CA . GLU A 1 103 ? -5.795 0.257 -9.708 1.00 80.81 103 GLU A CA 1
ATOM 795 C C . GLU A 1 103 ? -6.421 -0.731 -8.697 1.00 80.81 103 GLU A C 1
ATOM 797 O O . GLU A 1 103 ? -7.068 -1.694 -9.099 1.00 80.81 103 GLU A O 1
ATOM 802 N N . HIS A 1 104 ? -6.262 -0.499 -7.391 1.00 82.50 104 HIS A N 1
ATOM 803 C CA . HIS A 1 104 ? -6.676 -1.394 -6.297 1.00 82.50 104 HIS A CA 1
ATOM 804 C C . HIS A 1 104 ? -7.932 -0.921 -5.544 1.00 82.50 104 HIS A C 1
ATOM 806 O O . HIS A 1 104 ? -8.186 -1.355 -4.421 1.00 82.50 104 HIS A O 1
ATOM 812 N N . VAL A 1 105 ? -8.723 -0.029 -6.147 1.00 86.31 105 VAL A N 1
ATOM 813 C CA . VAL A 1 105 ? -9.918 0.589 -5.539 1.00 86.31 105 VAL A CA 1
ATOM 814 C C . VAL A 1 105 ? -10.884 -0.445 -4.953 1.00 86.31 105 VAL A C 1
ATOM 816 O O . VAL A 1 105 ? -11.234 -0.351 -3.780 1.00 86.31 105 VAL A O 1
ATOM 819 N N . GLU A 1 106 ? -11.283 -1.440 -5.747 1.00 84.88 106 GLU A N 1
ATOM 820 C CA . GLU A 1 106 ? -12.265 -2.456 -5.344 1.00 84.88 106 GLU A CA 1
ATOM 821 C C . GLU A 1 106 ? -11.747 -3.310 -4.177 1.00 84.88 106 GLU A C 1
ATOM 823 O O . GLU A 1 106 ? -12.422 -3.447 -3.162 1.00 84.88 106 GLU A O 1
ATOM 828 N N . GLU A 1 107 ? -10.493 -3.773 -4.255 1.00 85.06 107 GLU A N 1
ATOM 829 C CA . GLU A 1 107 ? -9.859 -4.552 -3.183 1.00 85.06 107 GLU A CA 1
ATOM 830 C C . GLU A 1 107 ? -9.764 -3.759 -1.870 1.00 85.06 107 GLU A C 1
ATOM 832 O O . GLU A 1 107 ? -9.942 -4.318 -0.785 1.00 85.06 107 GLU A O 1
ATOM 837 N N . ILE A 1 108 ? -9.478 -2.457 -1.952 1.00 86.38 108 ILE A N 1
ATOM 838 C CA . ILE A 1 108 ? -9.366 -1.592 -0.775 1.00 86.38 108 ILE A CA 1
ATOM 839 C C . ILE A 1 108 ? -10.729 -1.391 -0.109 1.00 86.38 108 ILE A C 1
ATOM 841 O O . ILE A 1 108 ? -10.827 -1.482 1.115 1.00 86.38 108 ILE A O 1
ATOM 845 N N . ILE A 1 109 ? -11.781 -1.163 -0.898 1.00 87.50 109 ILE A N 1
ATOM 846 C CA . ILE A 1 109 ? -13.145 -0.987 -0.384 1.00 87.50 109 ILE A CA 1
ATOM 847 C C . ILE A 1 109 ? -13.654 -2.285 0.251 1.00 87.50 109 ILE A C 1
ATOM 849 O O . ILE A 1 109 ? -14.136 -2.263 1.383 1.00 87.50 109 ILE A O 1
ATOM 853 N N . ASP A 1 110 ? -13.484 -3.425 -0.422 1.00 87.62 110 ASP A N 1
ATOM 854 C CA . ASP A 1 110 ? -13.935 -4.722 0.091 1.00 87.62 110 ASP A CA 1
ATOM 855 C C . ASP A 1 110 ? -13.289 -5.058 1.441 1.00 87.62 110 ASP A C 1
ATOM 857 O O . ASP A 1 110 ? -13.962 -5.476 2.388 1.00 87.62 110 ASP A O 1
ATOM 861 N N . LYS A 1 111 ? -11.980 -4.814 1.568 1.00 84.44 111 LYS A N 1
ATOM 862 C CA . LYS A 1 111 ? -11.257 -5.025 2.827 1.00 84.44 111 LYS A CA 1
ATOM 863 C C . LYS A 1 111 ? -11.634 -4.007 3.903 1.00 84.44 111 LYS A C 1
ATOM 865 O O . LYS A 1 111 ? -11.662 -4.377 5.077 1.00 84.44 111 LYS A O 1
ATOM 870 N N . ALA A 1 112 ? -11.947 -2.764 3.534 1.00 85.88 112 ALA A N 1
ATOM 871 C CA . ALA A 1 112 ? -12.417 -1.745 4.474 1.00 85.88 112 ALA A CA 1
ATOM 872 C C . ALA A 1 112 ? -13.802 -2.089 5.048 1.00 85.88 112 ALA A C 1
ATOM 874 O O . ALA A 1 112 ? -14.042 -1.879 6.233 1.00 85.88 112 ALA A O 1
ATOM 875 N N . HIS A 1 113 ? -14.687 -2.699 4.254 1.00 85.62 113 HIS A N 1
ATOM 876 C CA . HIS A 1 113 ? -15.960 -3.220 4.761 1.00 85.62 113 HIS A CA 1
ATOM 877 C C . HIS A 1 113 ? -15.776 -4.413 5.705 1.00 85.62 113 HIS A C 1
ATOM 879 O O . HIS A 1 113 ? -16.565 -4.603 6.631 1.00 85.62 113 HIS A O 1
ATOM 885 N N . GLN A 1 114 ? -14.745 -5.232 5.482 1.00 83.56 114 GLN A N 1
ATOM 886 C CA . GLN A 1 114 ? -14.447 -6.374 6.341 1.00 83.56 114 GLN A CA 1
ATOM 887 C C . GLN A 1 114 ? -13.799 -5.961 7.673 1.00 83.56 114 GLN A C 1
ATOM 889 O O . GLN A 1 114 ? -14.010 -6.626 8.689 1.00 83.56 114 GLN A O 1
ATOM 894 N N . TRP A 1 115 ? -13.013 -4.881 7.676 1.00 84.38 115 TRP A N 1
ATOM 895 C CA . TRP A 1 115 ? -12.220 -4.440 8.821 1.00 84.38 115 TRP A CA 1
ATOM 896 C C . TRP A 1 115 ? -12.394 -2.933 9.062 1.00 84.38 115 TRP A C 1
ATOM 898 O O . TRP A 1 115 ? -11.869 -2.129 8.291 1.00 84.38 115 TRP A O 1
ATOM 908 N N . PRO A 1 116 ? -13.064 -2.529 10.158 1.00 77.94 116 PRO A N 1
ATOM 909 C CA . PRO A 1 116 ? -13.548 -1.158 10.335 1.00 77.94 116 PRO A CA 1
ATOM 910 C C . PRO A 1 116 ? -12.445 -0.125 10.598 1.00 77.94 116 PRO A C 1
ATOM 912 O O . PRO A 1 116 ? -12.710 1.072 10.574 1.00 77.94 116 PRO A O 1
ATOM 915 N N . GLN A 1 117 ? -11.214 -0.555 10.889 1.00 86.88 117 GLN A N 1
ATOM 916 C CA . GLN A 1 117 ? -10.103 0.349 11.167 1.00 86.88 117 GLN A CA 1
ATOM 917 C C . GLN A 1 117 ? -9.066 0.296 10.047 1.00 86.88 117 GLN A C 1
ATOM 919 O O . GLN A 1 117 ? -8.274 -0.642 9.968 1.00 86.88 117 GLN A O 1
ATOM 924 N N . LEU A 1 118 ? -9.002 1.341 9.225 1.00 89.56 118 LEU A N 1
ATOM 925 C CA . LEU A 1 118 ? -8.020 1.464 8.149 1.00 89.56 118 LEU A CA 1
ATOM 926 C C . LEU A 1 118 ? -7.061 2.634 8.414 1.00 89.56 118 LEU A C 1
ATOM 928 O O . LEU A 1 118 ? -7.467 3.751 8.739 1.00 89.56 118 LEU A O 1
ATOM 932 N N . ARG A 1 119 ? -5.758 2.378 8.269 1.00 90.25 119 ARG A N 1
ATOM 933 C CA . ARG A 1 119 ? -4.696 3.388 8.381 1.00 90.25 119 ARG A CA 1
ATOM 934 C C . ARG A 1 119 ? -3.748 3.331 7.204 1.00 90.25 119 ARG 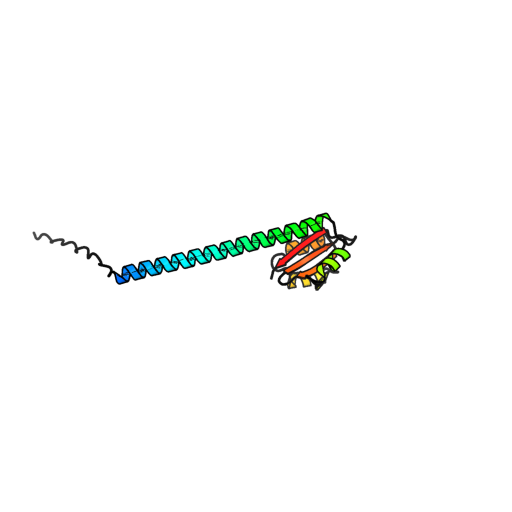A C 1
ATOM 936 O O . ARG A 1 119 ? -3.408 2.251 6.726 1.00 90.25 119 ARG A O 1
ATOM 943 N N . LEU A 1 120 ? -3.296 4.502 6.774 1.00 91.38 120 LEU A N 1
ATOM 944 C CA . LEU A 1 120 ? -2.474 4.651 5.587 1.00 91.38 120 LEU A CA 1
ATOM 945 C C . LEU A 1 120 ? -1.093 5.180 5.949 1.00 91.38 120 LEU A C 1
ATOM 947 O O . LEU A 1 120 ? -0.981 6.185 6.648 1.00 91.38 120 LEU A O 1
ATOM 951 N N . TYR A 1 121 ? -0.047 4.523 5.454 1.00 86.44 121 TYR A N 1
ATOM 952 C CA . TYR A 1 121 ? 1.350 4.875 5.719 1.00 86.44 121 TYR A CA 1
ATOM 953 C C . TYR A 1 121 ? 2.111 5.068 4.405 1.00 86.44 121 TYR A C 1
ATOM 955 O O . TYR A 1 121 ? 2.083 4.187 3.548 1.00 86.44 121 TYR A O 1
ATOM 963 N N . ALA A 1 122 ? 2.816 6.189 4.244 1.00 86.81 122 ALA A N 1
ATOM 964 C CA . ALA A 1 122 ? 3.560 6.499 3.020 1.00 86.81 122 ALA A CA 1
ATOM 965 C C . ALA A 1 122 ? 5.028 6.116 3.155 1.00 86.81 122 ALA A C 1
ATOM 967 O O . ALA A 1 122 ? 5.747 6.731 3.929 1.00 86.81 122 ALA A O 1
ATOM 968 N N . ALA A 1 123 ? 5.497 5.158 2.364 1.00 81.69 123 ALA A N 1
ATOM 969 C CA . ALA A 1 123 ? 6.883 4.710 2.336 1.00 81.69 123 ALA A CA 1
ATOM 970 C C . ALA A 1 123 ? 7.525 5.003 0.975 1.00 81.69 123 ALA A C 1
ATOM 972 O O . ALA A 1 123 ? 7.535 4.149 0.088 1.00 81.69 123 ALA A O 1
ATOM 973 N N . GLY A 1 124 ? 8.088 6.200 0.814 1.00 82.81 124 GLY A N 1
ATOM 974 C CA . GLY A 1 124 ? 8.698 6.610 -0.453 1.00 82.81 124 GLY A CA 1
ATOM 975 C C . GLY A 1 124 ? 7.652 6.767 -1.558 1.00 82.81 124 GLY A C 1
ATOM 976 O O . GLY A 1 124 ? 6.831 7.674 -1.491 1.00 82.81 124 GLY A O 1
ATOM 977 N N . ASP A 1 125 ? 7.699 5.889 -2.558 1.00 81.94 125 ASP A N 1
ATOM 978 C CA . ASP A 1 125 ? 6.783 5.808 -3.705 1.00 81.94 125 ASP A CA 1
ATOM 979 C C . ASP A 1 125 ? 5.565 4.897 -3.457 1.00 81.94 125 ASP A C 1
ATOM 981 O O . ASP A 1 125 ? 4.758 4.681 -4.358 1.00 81.94 125 ASP A O 1
ATOM 985 N N . MET A 1 126 ? 5.419 4.353 -2.245 1.00 83.94 126 MET A N 1
ATOM 986 C CA . MET A 1 126 ? 4.354 3.409 -1.903 1.00 83.94 126 MET A CA 1
ATOM 987 C C . MET A 1 126 ? 3.440 3.923 -0.793 1.00 83.94 126 MET A C 1
ATOM 989 O O . MET A 1 126 ? 3.902 4.521 0.179 1.00 83.94 126 MET A O 1
ATOM 993 N N . ILE A 1 127 ? 2.156 3.585 -0.882 1.00 88.50 127 ILE A N 1
ATOM 994 C CA . ILE A 1 127 ? 1.166 3.762 0.182 1.00 88.50 127 ILE A CA 1
ATOM 995 C C . ILE A 1 127 ? 0.740 2.386 0.691 1.00 88.50 127 ILE A C 1
ATOM 997 O O . ILE A 1 127 ? 0.267 1.554 -0.080 1.00 88.50 127 ILE A O 1
ATOM 1001 N N . TYR A 1 128 ? 0.895 2.149 1.992 1.00 86.56 128 TYR A N 1
ATOM 1002 C CA . TYR A 1 128 ? 0.371 0.969 2.676 1.00 86.56 128 TYR A CA 1
ATOM 1003 C C . TYR A 1 128 ? -0.986 1.283 3.288 1.00 86.56 128 TYR A C 1
ATOM 1005 O O . TYR A 1 128 ? -1.070 2.127 4.173 1.00 86.56 128 TYR A O 1
ATOM 1013 N N . PHE A 1 129 ? -2.008 0.553 2.870 1.00 90.56 129 PHE A N 1
ATOM 1014 C CA . PHE A 1 129 ? -3.324 0.484 3.486 1.00 90.56 129 PHE A CA 1
ATOM 1015 C C . PHE A 1 129 ? -3.294 -0.680 4.472 1.00 90.56 129 PHE A C 1
ATOM 1017 O O . PHE A 1 129 ? -3.155 -1.827 4.058 1.00 90.56 129 PHE A O 1
ATOM 1024 N N . ILE A 1 130 ? -3.354 -0.404 5.771 1.00 88.00 130 ILE A N 1
ATOM 1025 C CA . ILE A 1 130 ? -3.281 -1.426 6.817 1.00 88.00 130 ILE A CA 1
ATOM 1026 C C . ILE A 1 130 ? -4.619 -1.490 7.541 1.00 88.00 130 ILE A C 1
ATOM 1028 O O . ILE A 1 130 ? -5.088 -0.479 8.068 1.00 88.00 130 ILE A O 1
ATOM 1032 N N . TYR A 1 131 ? -5.194 -2.689 7.575 1.00 87.31 131 TYR A N 1
ATOM 1033 C CA . TYR A 1 131 ? -6.500 -2.972 8.153 1.00 87.31 131 TYR A CA 1
ATOM 1034 C C . TYR A 1 131 ? -6.342 -3.600 9.529 1.00 87.31 131 TYR A C 1
ATOM 1036 O O . TYR A 1 131 ? -5.561 -4.540 9.720 1.00 87.31 131 TYR A O 1
ATOM 1044 N N . PHE A 1 132 ? -7.118 -3.099 10.475 1.00 86.50 132 PHE A N 1
ATOM 1045 C CA . PHE A 1 132 ? -7.165 -3.559 11.847 1.00 86.50 132 PHE A CA 1
ATOM 1046 C C . PHE A 1 132 ? -8.596 -3.940 12.223 1.00 86.50 132 PHE A C 1
ATOM 1048 O O . PHE A 1 132 ? -9.572 -3.427 11.674 1.00 86.50 132 PHE A O 1
ATOM 1055 N N . ASP A 1 133 ? -8.715 -4.864 13.167 1.00 86.50 133 ASP A N 1
ATOM 1056 C CA . ASP A 1 133 ? -9.997 -5.161 13.798 1.00 86.50 133 ASP A CA 1
ATOM 1057 C C . ASP A 1 133 ? -10.310 -4.195 14.952 1.00 86.50 133 ASP A C 1
ATOM 1059 O O . ASP A 1 133 ? -9.517 -3.328 15.315 1.00 86.50 133 ASP A O 1
ATOM 1063 N N . GLU A 1 134 ? -11.458 -4.397 15.592 1.00 85.69 134 GLU A N 1
ATOM 1064 C CA . GLU A 1 134 ? -11.901 -3.632 16.765 1.00 85.69 134 GLU A CA 1
ATOM 1065 C C . GLU A 1 134 ? -10.939 -3.727 17.965 1.00 85.69 134 GLU A C 1
ATOM 1067 O O . GLU A 1 134 ? -10.922 -2.854 18.833 1.00 85.69 134 GLU A O 1
ATOM 1072 N N . THR A 1 135 ? -10.101 -4.768 18.014 1.00 84.75 135 THR A N 1
ATOM 1073 C CA . THR A 1 135 ? -9.077 -4.954 19.053 1.00 84.75 135 THR A CA 1
ATOM 1074 C C . THR A 1 135 ? -7.762 -4.245 18.725 1.00 84.75 135 THR A C 1
ATOM 1076 O O . THR A 1 135 ? -6.791 -4.386 19.469 1.00 84.75 135 THR A O 1
ATOM 1079 N N . ASN A 1 136 ? -7.723 -3.444 17.653 1.00 83.94 136 ASN A N 1
ATOM 1080 C CA . ASN A 1 136 ? -6.531 -2.776 17.132 1.00 83.94 136 ASN A CA 1
ATOM 1081 C C . ASN A 1 136 ? -5.429 -3.762 16.709 1.00 83.94 136 ASN A C 1
ATOM 1083 O O . ASN A 1 136 ? -4.236 -3.451 16.805 1.00 83.94 136 ASN A O 1
ATOM 1087 N N . THR A 1 137 ? -5.810 -4.953 16.254 1.00 79.19 137 THR A N 1
ATOM 1088 C CA . THR A 1 137 ? -4.890 -5.982 15.764 1.00 79.19 137 THR A CA 1
ATOM 1089 C C . THR A 1 137 ? -4.858 -5.961 14.243 1.00 79.19 137 THR A C 1
ATOM 1091 O O . THR A 1 137 ? -5.909 -5.962 13.610 1.00 79.19 137 THR A O 1
ATOM 1094 N N . MET A 1 138 ? -3.663 -5.960 13.644 1.00 80.25 138 MET A N 1
ATOM 1095 C CA . MET A 1 138 ? -3.511 -5.984 12.187 1.00 80.25 138 MET A CA 1
ATOM 1096 C C . MET A 1 138 ? -4.096 -7.281 11.614 1.00 80.25 138 MET A C 1
ATOM 1098 O O . MET A 1 138 ? -3.691 -8.378 12.009 1.00 80.25 138 MET A O 1
ATOM 1102 N N . ARG A 1 139 ? -5.028 -7.151 10.667 1.00 80.94 139 ARG A N 1
ATOM 1103 C CA . ARG A 1 139 ? -5.709 -8.273 10.007 1.00 80.94 139 ARG A CA 1
ATOM 1104 C C . ARG A 1 139 ? -5.311 -8.439 8.557 1.00 80.94 139 ARG A C 1
ATOM 1106 O O . ARG A 1 139 ? -5.133 -9.570 8.115 1.00 80.94 139 ARG A O 1
ATOM 1113 N N . ASP A 1 140 ? -5.125 -7.335 7.846 1.00 83.56 140 ASP A N 1
ATOM 1114 C CA . ASP A 1 140 ? -4.786 -7.369 6.429 1.00 83.56 140 ASP A CA 1
ATOM 1115 C C . ASP A 1 140 ? -4.012 -6.110 6.014 1.00 83.56 140 ASP A C 1
ATOM 1117 O O . ASP A 1 140 ? -3.875 -5.153 6.782 1.00 83.56 1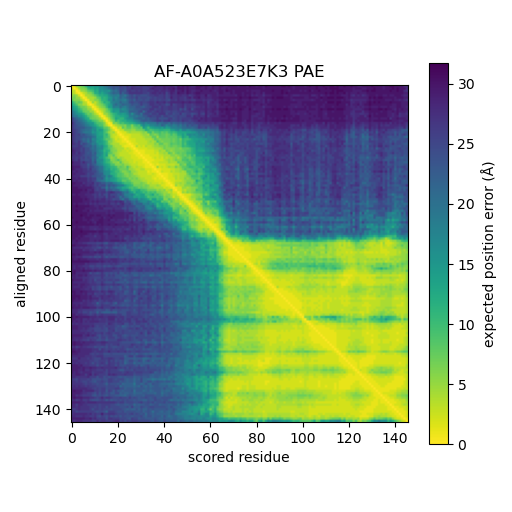40 ASP A O 1
ATOM 1121 N N . TYR A 1 141 ? -3.490 -6.109 4.792 1.00 85.44 141 TYR A N 1
ATOM 1122 C CA . TYR A 1 141 ? -2.923 -4.937 4.146 1.00 85.44 141 TYR A CA 1
ATOM 1123 C C . TYR A 1 141 ? -3.118 -4.971 2.627 1.00 85.44 141 TYR A C 1
ATOM 1125 O O . TYR A 1 141 ? -3.259 -6.023 2.005 1.00 85.44 141 TYR A O 1
ATOM 1133 N N . VAL A 1 142 ? -3.072 -3.790 2.026 1.00 85.88 142 VAL A N 1
ATOM 1134 C CA . VAL A 1 142 ? -2.876 -3.570 0.591 1.00 85.88 142 VAL A CA 1
ATOM 1135 C C . VAL A 1 142 ? -1.757 -2.547 0.449 1.00 85.88 142 VAL A C 1
ATOM 1137 O O . VAL A 1 142 ? -1.565 -1.701 1.321 1.00 85.88 142 VAL A O 1
ATOM 1140 N N . TYR A 1 143 ? -0.972 -2.625 -0.617 1.00 84.38 143 TYR A N 1
ATOM 1141 C CA . TYR A 1 143 ? -0.019 -1.574 -0.946 1.00 84.38 143 TYR A CA 1
ATOM 1142 C C . TYR A 1 143 ? -0.221 -1.140 -2.387 1.00 84.38 143 TYR A C 1
ATOM 1144 O O . TYR A 1 143 ? -0.499 -1.965 -3.253 1.00 84.38 143 TYR A O 1
ATOM 1152 N N . VAL A 1 144 ? -0.048 0.151 -2.629 1.00 84.06 144 VAL A N 1
ATOM 1153 C CA . VAL A 1 144 ? -0.112 0.745 -3.961 1.00 84.06 144 VAL A CA 1
ATOM 1154 C C . VAL A 1 144 ? 1.198 1.479 -4.198 1.00 84.06 144 VAL A C 1
ATOM 1156 O O . VAL A 1 144 ? 1.663 2.206 -3.321 1.00 84.06 144 VAL A O 1
ATOM 1159 N N . SER A 1 145 ? 1.826 1.248 -5.348 1.00 80.00 145 SER A N 1
ATOM 1160 C CA . SER A 1 145 ? 2.996 2.006 -5.801 1.00 80.00 145 SER A CA 1
ATOM 1161 C C . SER A 1 145 ? 2.562 3.035 -6.839 1.00 80.00 145 SER A C 1
ATOM 1163 O O . SER A 1 145 ? 1.880 2.652 -7.792 1.00 80.00 145 SER A O 1
ATOM 1165 N N . SER A 1 146 ? 2.969 4.293 -6.659 1.00 63.38 146 SER A N 1
ATOM 1166 C CA . SER A 1 146 ? 2.844 5.350 -7.676 1.00 63.38 146 SER A CA 1
ATOM 1167 C C . SER A 1 146 ? 3.922 5.261 -8.751 1.00 63.38 146 SER A C 1
ATOM 1169 O O . SER A 1 146 ? 5.041 4.790 -8.446 1.00 63.38 146 SER A O 1
#

Mean predicted aligned error: 16.36 Å

Foldseek 3Di:
DDDDPPDDPDPPPPPPDVVNVVVVVVVVVVVVVVVVVVVVVVVVVVVVVVVVVVVVCVVVVVVVVVQDALVCVQVVCVVFWHWDDKDQDPVSLVVCLVVFVVPNSVVLVVLCVVAVTWTWTHGPQKIKTFGAHPRRTTDDIDMGGD